Protein AF-A0A7S3M1D2-F1 (afdb_monomer_lite)

Secondary structure (DSSP, 8-state):
--GGGTTHHHHHHHHHHH-TTTTTT---EEEES-SS---EEE--TTHHHHTTS-HHHHHHTEEEE-SSS-TTSPPEEEEEHHHHHHHHSSEEEES-HHHHHHHHH-TTT--

Organism: NCBI:txid89044

InterPro domains:
  IPR013534 Starch synthase, catalytic domain [PF08323] (1-106)

Radius of gyration: 14.55 Å; chains: 1; bounding box: 38×24×38 Å

Foldseek 3Di:
DALVCLCVLVLQQQVCVVPVVRCVVPAFEAEHAFPQCFPKDDDDPCVCVVSVGPVVSQVQQWDQQASHGDPPHHGDTIGGSNSSNVPRGPYYHYDDPVLVCCLVPPPVRHD

pLDDT: mean 93.93, std 8.06, range [51.22, 98.5]

Sequence (111 aa):
NDWHSALVPMFIHAQRSADPTMWKDTKTTFLCHNAVFQGRFEYEESLAQVFDVPQQYIDSITFMMPLKVGKYNKKVKTVNTMAAGIRYADRALTVSPSYAKECATDPEKGV

Structure (mmCIF, N/CA/C/O backbone):
data_AF-A0A7S3M1D2-F1
#
_entry.id   AF-A0A7S3M1D2-F1
#
loop_
_atom_site.group_PDB
_atom_site.id
_atom_site.type_symbol
_atom_site.label_atom_id
_atom_site.label_alt_id
_atom_site.label_comp_id
_atom_site.label_asym_id
_atom_site.label_entity_id
_atom_site.label_seq_id
_atom_site.pdbx_PDB_ins_code
_atom_site.Cartn_x
_atom_site.Cartn_y
_atom_site.Cartn_z
_atom_site.occupancy
_atom_site.B_iso_or_equiv
_atom_site.auth_seq_id
_atom_site.auth_comp_id
_atom_site.auth_asym_id
_atom_site.auth_atom_id
_atom_site.pdbx_PDB_model_num
ATOM 1 N N . ASN A 1 1 ? -8.544 6.006 -5.714 1.00 94.44 1 ASN A N 1
ATOM 2 C CA . ASN A 1 1 ? -8.400 6.177 -7.170 1.00 94.44 1 ASN A CA 1
ATOM 3 C C . ASN A 1 1 ? -6.954 6.536 -7.488 1.00 94.44 1 ASN A C 1
ATOM 5 O O . ASN A 1 1 ? -6.522 7.633 -7.150 1.00 94.44 1 ASN A O 1
ATOM 9 N N . ASP A 1 2 ? -6.218 5.590 -8.065 1.00 96.19 2 ASP A N 1
ATOM 10 C CA . ASP A 1 2 ? -4.780 5.649 -8.338 1.00 96.19 2 ASP A CA 1
ATOM 11 C C . ASP A 1 2 ? -3.874 5.883 -7.111 1.00 96.19 2 ASP A C 1
ATOM 13 O O . ASP A 1 2 ? -4.345 6.081 -5.984 1.00 96.19 2 ASP A O 1
ATOM 17 N N . TRP A 1 3 ? -2.558 5.831 -7.332 1.00 96.56 3 TRP A N 1
ATOM 18 C CA . TRP A 1 3 ? -1.512 5.882 -6.304 1.00 96.56 3 TRP A CA 1
ATOM 19 C C . TRP A 1 3 ? -1.606 7.092 -5.365 1.00 96.56 3 TRP A C 1
ATOM 21 O O . TRP A 1 3 ? -1.216 6.987 -4.202 1.00 96.56 3 TRP A O 1
ATOM 31 N N . HIS A 1 4 ? -2.173 8.210 -5.829 1.00 96.88 4 HIS A N 1
ATOM 32 C CA . HIS A 1 4 ? -2.363 9.435 -5.045 1.00 96.88 4 HIS A CA 1
ATOM 33 C C . HIS A 1 4 ? -3.201 9.220 -3.776 1.00 96.88 4 HIS A C 1
ATOM 35 O O . HIS A 1 4 ? -2.954 9.849 -2.755 1.00 96.88 4 HIS A O 1
ATOM 41 N N . SER A 1 5 ? -4.204 8.338 -3.837 1.00 97.19 5 SER A N 1
ATOM 42 C CA . SER A 1 5 ? -5.131 8.062 -2.722 1.00 97.19 5 SER A CA 1
ATOM 43 C C . SER A 1 5 ? -5.018 6.629 -2.200 1.00 97.19 5 SER A C 1
ATOM 45 O O . SER A 1 5 ? -5.835 6.181 -1.397 1.00 97.19 5 SER A O 1
ATOM 47 N N . ALA A 1 6 ? -4.003 5.894 -2.653 1.00 97.50 6 ALA A N 1
ATOM 48 C CA . ALA A 1 6 ? -3.830 4.478 -2.359 1.00 97.50 6 ALA A CA 1
ATOM 49 C C . ALA A 1 6 ? -3.480 4.187 -0.887 1.00 97.50 6 ALA A C 1
ATOM 51 O O . ALA A 1 6 ? -3.634 3.054 -0.448 1.00 97.50 6 ALA A O 1
ATOM 52 N N . LEU A 1 7 ? -3.085 5.198 -0.104 1.00 98.31 7 LEU A N 1
ATOM 53 C CA . LEU A 1 7 ? -2.859 5.062 1.340 1.00 98.31 7 LEU A CA 1
ATOM 54 C C . LEU A 1 7 ? -4.160 4.996 2.159 1.00 98.31 7 LEU A C 1
ATOM 56 O O . LEU A 1 7 ? -4.155 4.456 3.260 1.00 98.31 7 LEU A O 1
ATOM 60 N N . VAL A 1 8 ? -5.290 5.489 1.637 1.00 98.12 8 VAL A N 1
ATOM 61 C CA . VAL A 1 8 ? -6.554 5.556 2.398 1.00 98.12 8 VAL A CA 1
ATOM 62 C C . VAL A 1 8 ? -7.019 4.177 2.903 1.00 98.12 8 VAL A C 1
ATOM 64 O O . VAL A 1 8 ? -7.315 4.064 4.094 1.00 98.12 8 VAL A O 1
ATOM 67 N N . PRO A 1 9 ? -7.038 3.103 2.083 1.00 98.19 9 PRO A N 1
ATOM 68 C CA . PRO A 1 9 ? -7.367 1.764 2.574 1.00 98.19 9 PRO A CA 1
ATOM 69 C C . PRO A 1 9 ? -6.420 1.262 3.670 1.00 98.19 9 PRO A C 1
ATOM 71 O O . PRO A 1 9 ? -6.865 0.605 4.607 1.00 98.19 9 PRO A O 1
ATOM 74 N N . MET A 1 10 ? -5.131 1.606 3.588 1.00 98.38 10 MET A N 1
ATOM 75 C CA . MET A 1 10 ? -4.138 1.244 4.600 1.00 98.38 10 MET A CA 1
ATOM 76 C C . MET A 1 10 ? -4.426 1.925 5.941 1.00 98.38 10 MET A C 1
ATOM 78 O O . MET A 1 10 ? -4.378 1.262 6.973 1.00 98.38 10 MET A O 1
ATOM 82 N N . PHE A 1 11 ? -4.785 3.213 5.938 1.00 98.38 11 PHE A N 1
ATOM 83 C CA . PHE A 1 11 ? -5.150 3.939 7.160 1.00 98.38 11 PHE A CA 1
ATOM 84 C C . PHE A 1 11 ? -6.429 3.394 7.797 1.00 98.38 11 PHE A C 1
ATOM 86 O O . PHE A 1 11 ? -6.458 3.149 9.001 1.00 98.38 11 PHE A O 1
ATOM 93 N N . ILE A 1 12 ? -7.458 3.114 6.989 1.00 97.94 12 ILE A N 1
ATOM 94 C CA . ILE A 1 12 ? -8.692 2.474 7.469 1.00 97.94 12 ILE A CA 1
ATOM 95 C C . ILE A 1 12 ? -8.377 1.102 8.079 1.00 97.94 12 ILE A C 1
ATOM 97 O O . ILE A 1 12 ? -8.870 0.769 9.157 1.00 97.94 12 ILE A O 1
ATOM 101 N N . HIS A 1 13 ? -7.521 0.312 7.426 1.00 97.69 13 HIS A N 1
ATOM 102 C CA . HIS A 1 13 ? -7.088 -0.980 7.947 1.00 97.69 13 HIS A CA 1
ATOM 103 C C . HIS A 1 13 ? -6.322 -0.844 9.272 1.00 97.69 13 HIS A C 1
ATOM 105 O O . HIS A 1 13 ? -6.578 -1.616 10.198 1.00 97.69 13 HIS A O 1
ATOM 111 N N . ALA A 1 14 ? -5.409 0.124 9.381 1.00 97.69 14 ALA A N 1
ATOM 112 C CA . ALA A 1 14 ? -4.644 0.386 10.597 1.00 97.69 14 ALA A CA 1
ATOM 113 C C . ALA A 1 14 ? -5.551 0.769 11.771 1.00 97.69 14 ALA A C 1
ATOM 115 O O . ALA A 1 14 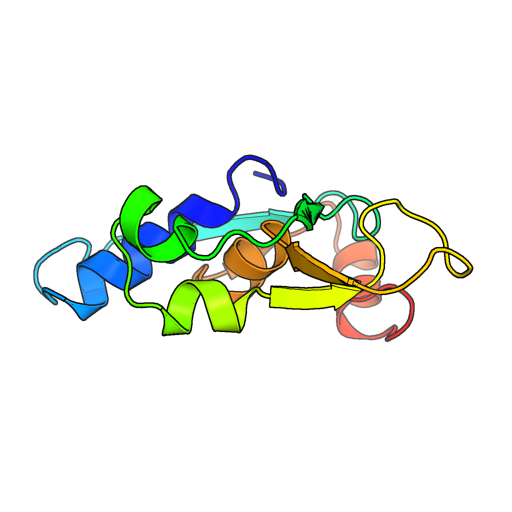? -5.473 0.137 12.824 1.00 97.69 14 ALA A O 1
ATOM 116 N N . GLN A 1 15 ? -6.473 1.712 11.565 1.00 97.38 15 GLN A N 1
ATOM 117 C CA . GLN A 1 15 ? -7.410 2.146 12.604 1.00 97.38 15 GLN A CA 1
ATOM 118 C C . GLN A 1 15 ? -8.354 1.019 13.035 1.00 97.38 15 GLN A C 1
ATOM 120 O O . GLN A 1 15 ? -8.523 0.793 14.228 1.00 97.38 15 GLN A O 1
ATOM 125 N N . ARG A 1 16 ? -8.886 0.241 12.084 1.00 96.25 16 ARG A N 1
ATOM 126 C CA . ARG A 1 16 ? -9.712 -0.942 12.381 1.00 96.25 16 ARG A CA 1
ATOM 127 C C . ARG A 1 16 ? -8.946 -2.037 13.130 1.00 96.25 16 ARG A C 1
ATOM 129 O O . ARG A 1 16 ? -9.534 -2.781 13.905 1.00 96.25 16 ARG A O 1
ATOM 136 N N . SER A 1 17 ? -7.642 -2.170 12.881 1.00 95.06 17 SER A N 1
ATOM 137 C CA . SER A 1 17 ? -6.797 -3.140 13.594 1.00 95.06 17 SER A CA 1
ATOM 138 C C . SER A 1 17 ? -6.511 -2.705 15.033 1.00 95.06 17 SER A C 1
ATOM 140 O O . SER A 1 17 ? -6.357 -3.561 15.899 1.00 95.06 17 SER A O 1
ATOM 142 N N . ALA A 1 18 ? -6.427 -1.395 15.283 1.00 96.00 18 ALA A N 1
ATOM 143 C CA . ALA A 1 18 ? -6.230 -0.829 16.615 1.00 96.00 18 ALA A CA 1
ATOM 144 C C . ALA A 1 18 ? -7.524 -0.835 17.448 1.00 96.00 18 ALA A C 1
ATOM 146 O O . ALA A 1 18 ? -7.484 -1.135 18.639 1.00 96.00 18 ALA A O 1
ATOM 147 N N . ASP A 1 19 ? -8.666 -0.553 16.818 1.00 96.62 19 ASP A N 1
ATOM 148 C CA . ASP A 1 19 ? -9.994 -0.630 17.424 1.00 96.62 19 ASP A CA 1
ATOM 149 C C . ASP A 1 19 ? -10.985 -1.271 16.435 1.00 96.62 19 ASP A C 1
ATOM 151 O O . ASP A 1 19 ? -11.426 -0.616 15.484 1.00 96.62 19 ASP A O 1
ATOM 155 N N . PRO A 1 20 ? -11.390 -2.535 16.661 1.00 92.62 20 PRO A N 1
ATOM 156 C CA . PRO A 1 20 ? -12.332 -3.238 15.790 1.00 92.62 20 PRO A CA 1
ATOM 157 C C . PRO A 1 20 ? -13.727 -2.602 15.685 1.00 92.62 20 PRO A C 1
ATOM 159 O O . PRO A 1 20 ? -14.514 -3.011 14.827 1.00 92.62 20 PRO A O 1
ATOM 162 N N . THR A 1 21 ? -14.076 -1.645 16.554 1.00 95.62 21 THR A N 1
ATOM 163 C CA . THR A 1 21 ? -15.338 -0.895 16.462 1.00 95.62 21 THR A CA 1
ATOM 164 C C . THR A 1 21 ? -15.260 0.244 15.444 1.00 95.62 21 THR A C 1
ATOM 166 O O . THR A 1 21 ? -16.268 0.568 14.809 1.00 95.62 21 THR A O 1
ATOM 169 N N . MET A 1 22 ? -14.065 0.793 15.205 1.00 95.19 22 MET A N 1
ATOM 170 C CA . MET A 1 22 ? -13.827 1.788 14.166 1.00 95.19 22 MET A CA 1
ATOM 171 C C . MET A 1 22 ? -13.803 1.132 12.782 1.00 95.19 22 MET A C 1
ATOM 173 O O . MET A 1 22 ? -13.157 0.111 12.556 1.00 95.19 22 MET A O 1
ATOM 177 N N . TRP A 1 23 ? -14.513 1.738 11.825 1.00 96.38 23 TRP A N 1
ATOM 178 C CA . TRP A 1 23 ? -14.565 1.294 10.423 1.00 96.38 23 TRP A CA 1
ATOM 179 C C . TRP A 1 23 ? -15.037 -0.153 10.206 1.00 96.38 23 TRP A C 1
ATOM 181 O O . TR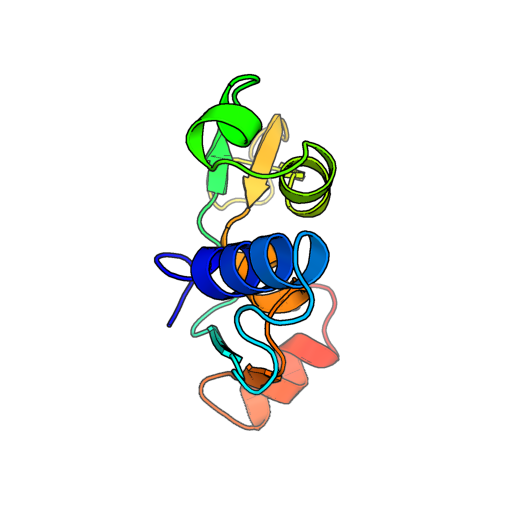P A 1 23 ? -14.795 -0.721 9.138 1.00 96.38 23 TRP A O 1
ATOM 191 N N . LYS A 1 24 ? -15.728 -0.750 11.187 1.00 93.56 24 LYS A N 1
ATOM 192 C CA . LYS A 1 24 ? -16.144 -2.162 11.195 1.00 93.56 24 LYS A CA 1
ATOM 193 C C . LYS A 1 24 ? -16.776 -2.616 9.874 1.00 93.56 24 LYS A C 1
ATOM 195 O O . LYS A 1 24 ? -16.340 -3.603 9.284 1.00 93.56 24 LYS A O 1
ATOM 200 N N . ASP A 1 25 ? -17.746 -1.847 9.383 1.00 95.69 25 ASP A N 1
ATOM 201 C CA . ASP A 1 25 ? -18.511 -2.165 8.171 1.00 95.69 25 ASP A CA 1
ATOM 202 C C . ASP A 1 25 ? -18.044 -1.375 6.936 1.00 95.69 25 ASP A C 1
ATOM 204 O O . ASP A 1 25 ? -18.639 -1.462 5.862 1.00 95.69 25 ASP A O 1
ATOM 208 N N . THR A 1 26 ? -16.958 -0.604 7.059 1.00 97.38 26 THR A N 1
ATOM 209 C CA . THR A 1 26 ? -16.437 0.193 5.944 1.00 97.38 26 THR A CA 1
ATOM 210 C C . THR A 1 26 ? -15.712 -0.699 4.950 1.00 97.38 26 THR A C 1
ATOM 212 O O . THR A 1 26 ? -14.782 -1.430 5.300 1.00 97.38 26 THR A O 1
ATOM 215 N N . LYS A 1 27 ? -16.136 -0.609 3.688 1.00 97.56 27 LYS A N 1
ATOM 216 C CA . LYS A 1 27 ? -15.486 -1.259 2.553 1.00 97.56 27 LYS A CA 1
ATOM 217 C C . LYS A 1 27 ? -14.706 -0.248 1.740 1.00 97.56 27 LYS A C 1
ATOM 219 O O . LYS A 1 27 ? -15.128 0.888 1.548 1.00 97.56 27 LYS A O 1
ATOM 224 N N . THR A 1 28 ? -13.565 -0.692 1.247 1.00 98.25 28 THR A N 1
ATOM 225 C CA . THR A 1 28 ? -12.619 0.114 0.490 1.00 98.25 28 THR A CA 1
ATOM 226 C C . THR A 1 28 ? -12.378 -0.514 -0.869 1.00 98.25 28 THR A C 1
ATOM 228 O O . THR A 1 28 ? -12.417 -1.731 -1.053 1.00 98.25 28 THR A O 1
ATOM 231 N N . THR A 1 29 ? -12.159 0.324 -1.870 1.00 98.12 29 THR A N 1
ATOM 232 C CA . THR A 1 29 ? -11.831 -0.140 -3.212 1.00 98.12 29 THR A CA 1
ATOM 233 C C . THR A 1 29 ? -10.739 0.730 -3.793 1.00 98.12 29 THR A C 1
ATOM 235 O O . THR A 1 29 ? -10.779 1.959 -3.702 1.00 98.12 29 THR A O 1
ATOM 238 N N . PHE A 1 30 ? -9.755 0.077 -4.394 1.00 98.06 30 PHE A N 1
ATOM 239 C CA . PHE A 1 30 ? -8.651 0.722 -5.076 1.00 98.06 30 PHE A CA 1
ATOM 240 C C . PHE A 1 30 ? -8.799 0.535 -6.585 1.00 98.06 30 PHE A C 1
ATOM 242 O O . PHE A 1 30 ? -9.006 -0.579 -7.047 1.00 98.06 30 PHE A O 1
ATOM 249 N N . LEU A 1 31 ? -8.695 1.619 -7.354 1.00 97.44 31 LEU A N 1
ATOM 250 C CA . LEU A 1 31 ? -8.706 1.588 -8.817 1.00 97.44 31 LEU A CA 1
ATOM 251 C C . LEU A 1 31 ? -7.307 1.931 -9.328 1.00 97.44 31 LEU A C 1
ATOM 253 O O . LEU A 1 31 ? -6.822 3.027 -9.053 1.00 97.44 31 LEU A O 1
ATOM 257 N N . CYS A 1 32 ? -6.689 1.011 -10.064 1.00 95.12 32 CYS A N 1
ATOM 258 C CA . CYS A 1 32 ? -5.404 1.199 -10.733 1.00 95.12 32 CYS A CA 1
ATOM 259 C C . CYS A 1 32 ? -5.627 1.502 -12.219 1.00 95.12 32 CYS A C 1
ATOM 261 O O . CYS A 1 32 ? -6.270 0.704 -12.903 1.00 95.12 32 CYS A O 1
ATOM 263 N N . HIS A 1 33 ? -5.093 2.610 -12.738 1.00 94.75 33 HIS A N 1
ATOM 264 C CA . HIS A 1 33 ? -5.167 2.905 -14.177 1.00 94.75 33 HIS A CA 1
ATOM 265 C C . HIS A 1 33 ? -3.975 2.368 -14.962 1.00 94.75 33 HIS A C 1
ATOM 267 O O . HIS A 1 33 ? -4.097 2.117 -16.156 1.00 94.75 33 HIS A O 1
ATOM 273 N N . ASN A 1 34 ? -2.816 2.234 -14.316 1.00 90.56 34 ASN A N 1
ATOM 274 C CA . ASN A 1 34 ? -1.595 1.773 -14.956 1.00 90.56 34 ASN A CA 1
ATOM 275 C C . ASN A 1 34 ? -0.623 1.202 -13.910 1.00 90.56 34 ASN A C 1
ATOM 277 O O . ASN A 1 34 ? -0.552 1.705 -12.795 1.00 90.56 34 ASN A O 1
ATOM 281 N N . ALA A 1 35 ? 0.155 0.187 -14.278 1.00 88.31 35 ALA A N 1
ATOM 282 C CA . ALA A 1 35 ? 1.111 -0.468 -13.385 1.00 88.31 35 ALA A CA 1
ATOM 283 C C . ALA A 1 35 ? 2.479 0.235 -13.333 1.00 88.31 35 ALA A C 1
ATOM 285 O O . ALA A 1 35 ? 3.317 -0.093 -12.497 1.00 88.31 35 ALA A O 1
ATOM 286 N N . VAL A 1 36 ? 2.736 1.188 -14.234 1.00 90.19 36 VAL A N 1
ATOM 287 C CA . VAL A 1 36 ? 4.061 1.802 -14.424 1.00 90.19 36 VAL A CA 1
ATOM 288 C C . VAL A 1 36 ? 4.313 2.927 -13.413 1.00 90.19 36 VAL A C 1
ATOM 290 O O . VAL A 1 36 ? 5.393 3.003 -12.822 1.00 90.19 36 VAL A O 1
ATOM 293 N N . PHE A 1 37 ? 3.321 3.788 -13.186 1.00 92.31 37 PHE A N 1
ATOM 294 C CA . PHE A 1 37 ? 3.381 4.936 -12.284 1.00 92.31 37 PHE A CA 1
ATOM 295 C C . PHE A 1 37 ? 2.724 4.592 -10.948 1.00 92.31 37 PHE A C 1
ATOM 297 O O . PHE A 1 37 ? 1.510 4.639 -10.809 1.00 92.31 37 PHE A O 1
ATOM 304 N N . GLN A 1 38 ? 3.550 4.250 -9.961 1.00 94.50 38 GLN A N 1
ATOM 305 C CA . GLN A 1 38 ? 3.101 3.592 -8.728 1.00 94.50 38 GLN A CA 1
ATOM 306 C C . GLN A 1 38 ? 3.107 4.500 -7.482 1.00 94.50 38 GLN A C 1
ATOM 308 O O . GLN A 1 38 ? 2.839 4.026 -6.384 1.00 94.50 38 GLN A O 1
ATOM 313 N N . GLY A 1 39 ? 3.439 5.789 -7.616 1.00 95.62 39 GLY A N 1
ATOM 314 C CA . GLY A 1 39 ? 3.643 6.671 -6.458 1.00 95.62 39 GLY A CA 1
ATOM 315 C C . GLY A 1 39 ? 4.858 6.237 -5.634 1.00 95.62 39 GLY A C 1
ATOM 316 O O . GLY A 1 39 ? 4.724 5.721 -4.526 1.00 95.62 39 GLY A O 1
ATOM 317 N N . ARG A 1 40 ? 6.050 6.384 -6.223 1.00 96.81 40 ARG A N 1
ATOM 318 C CA . ARG A 1 40 ? 7.326 5.971 -5.626 1.00 96.81 40 ARG A CA 1
ATOM 319 C C . ARG A 1 40 ? 7.978 7.145 -4.908 1.00 96.81 40 ARG A C 1
ATOM 321 O O . ARG A 1 40 ? 8.271 8.154 -5.546 1.00 96.81 40 ARG A O 1
ATOM 328 N N . PHE A 1 41 ? 8.242 6.980 -3.619 1.00 97.12 41 PHE A N 1
ATOM 329 C CA . PHE A 1 41 ? 8.828 8.001 -2.755 1.00 97.12 41 PHE A CA 1
ATOM 330 C C . PHE A 1 41 ? 10.067 7.472 -2.039 1.00 97.12 41 PHE A C 1
ATOM 332 O O . PHE A 1 41 ? 10.242 6.262 -1.863 1.00 97.12 41 PHE A O 1
ATOM 339 N N . GLU A 1 42 ? 10.946 8.386 -1.644 1.00 97.12 42 GLU A N 1
ATOM 340 C CA . GLU A 1 42 ? 12.072 8.051 -0.780 1.00 97.12 42 GLU A CA 1
ATOM 341 C C . GLU A 1 42 ? 11.552 7.560 0.570 1.00 97.12 42 GLU A C 1
ATOM 343 O O . GLU A 1 42 ? 10.528 8.020 1.072 1.00 97.12 42 GLU A O 1
ATOM 348 N N . TYR A 1 43 ? 12.223 6.555 1.121 1.00 97.44 43 TYR A N 1
ATOM 349 C CA . TYR A 1 43 ? 11.918 6.102 2.466 1.00 97.44 43 TYR A CA 1
ATOM 350 C C . TYR A 1 43 ? 12.497 7.092 3.481 1.00 97.44 43 TYR A C 1
ATOM 352 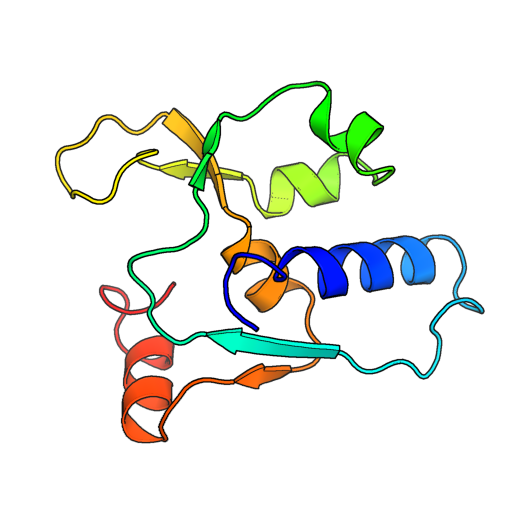O O . TYR A 1 43 ? 13.686 7.405 3.421 1.00 97.44 43 TYR A O 1
ATOM 360 N N . GLU A 1 44 ? 11.681 7.498 4.452 1.00 97.62 44 GLU A N 1
ATOM 361 C CA . GLU A 1 44 ? 12.104 8.284 5.611 1.00 97.62 44 GLU A CA 1
ATOM 362 C C . GLU A 1 44 ? 11.728 7.539 6.899 1.00 97.62 44 GLU A C 1
ATOM 364 O O . GLU A 1 44 ? 10.632 6.988 7.012 1.00 97.62 44 GLU A O 1
ATOM 369 N N . GLU A 1 45 ? 12.623 7.531 7.892 1.00 96.62 45 GLU A N 1
ATOM 370 C CA . GLU A 1 45 ? 12.399 6.827 9.170 1.00 96.62 45 GLU A CA 1
ATOM 371 C C . GLU A 1 45 ? 11.200 7.388 9.957 1.00 96.62 45 GLU A C 1
ATOM 373 O O . GLU A 1 45 ? 10.585 6.688 10.756 1.00 96.62 45 GLU A O 1
ATOM 378 N N . SER A 1 46 ? 10.834 8.649 9.719 1.00 97.88 46 SER A N 1
ATOM 379 C CA . SER A 1 46 ? 9.708 9.323 10.370 1.00 97.88 46 SER A CA 1
ATOM 380 C C . SER A 1 46 ? 8.342 8.951 9.785 1.00 97.88 46 SER A C 1
ATOM 382 O O . SER A 1 46 ? 7.325 9.325 10.367 1.00 97.88 46 SER A O 1
ATOM 384 N N . LEU A 1 47 ? 8.268 8.221 8.663 1.00 97.81 47 LEU A N 1
ATOM 385 C CA . LEU A 1 47 ? 7.003 8.006 7.945 1.00 97.81 47 LEU A CA 1
ATOM 386 C C . LEU A 1 47 ? 5.925 7.335 8.791 1.00 97.81 47 LEU A C 1
ATOM 388 O O . LEU A 1 47 ? 4.770 7.746 8.730 1.00 97.81 47 LEU A O 1
ATOM 392 N N . ALA A 1 48 ? 6.285 6.330 9.591 1.00 98.06 48 ALA A N 1
ATOM 393 C CA . ALA A 1 48 ? 5.327 5.640 10.454 1.00 98.06 48 ALA A CA 1
ATOM 394 C C . ALA A 1 48 ? 4.692 6.602 11.471 1.00 98.06 48 ALA A C 1
ATOM 396 O O . ALA A 1 48 ? 3.483 6.572 11.685 1.00 98.06 48 ALA A O 1
ATOM 397 N N . GLN A 1 49 ? 5.501 7.507 12.029 1.00 98.00 49 GLN A N 1
ATOM 398 C CA . GLN A 1 49 ? 5.040 8.551 12.938 1.00 98.00 49 GLN A CA 1
ATOM 399 C C . GLN A 1 49 ? 4.175 9.590 12.213 1.00 98.00 49 GLN A C 1
ATOM 401 O O . GLN A 1 49 ? 3.122 9.961 12.717 1.00 98.00 49 GLN A O 1
ATOM 406 N N . VAL A 1 50 ? 4.598 10.052 11.032 1.00 97.62 50 VAL A N 1
ATOM 407 C CA . VAL A 1 50 ? 3.860 11.051 10.237 1.00 97.62 50 VAL A CA 1
ATOM 408 C C . VAL A 1 50 ? 2.493 10.520 9.804 1.00 97.62 50 VAL A C 1
ATOM 410 O O . VAL A 1 50 ? 1.518 11.266 9.783 1.00 97.62 50 VAL A O 1
ATOM 413 N N . PHE A 1 51 ? 2.416 9.238 9.456 1.00 97.31 51 PHE A N 1
ATOM 414 C CA . PHE A 1 51 ? 1.177 8.582 9.044 1.00 97.31 51 PHE A CA 1
ATOM 415 C C . PHE A 1 51 ? 0.349 8.034 10.206 1.00 97.31 51 PHE A C 1
ATOM 417 O O . PHE A 1 51 ? -0.754 7.556 9.957 1.00 97.31 51 PHE A O 1
ATOM 424 N N . ASP A 1 52 ? 0.858 8.106 11.437 1.00 97.12 52 ASP A N 1
ATOM 425 C CA . ASP A 1 52 ? 0.220 7.554 12.634 1.00 97.12 52 ASP A CA 1
ATOM 426 C C . ASP A 1 52 ? -0.173 6.072 12.464 1.00 97.12 52 ASP A C 1
ATOM 428 O O . ASP A 1 52 ? -1.300 5.643 12.717 1.00 97.12 52 ASP A O 1
ATOM 432 N N . VAL A 1 53 ? 0.772 5.267 11.966 1.00 97.88 53 VAL A N 1
ATOM 433 C CA . VAL A 1 53 ? 0.600 3.818 11.780 1.00 97.88 53 VAL A CA 1
ATOM 434 C C . VAL A 1 53 ? 1.786 3.042 12.353 1.00 97.88 53 VAL A C 1
ATOM 436 O O . VAL A 1 53 ? 2.915 3.532 12.343 1.00 97.88 53 VAL A O 1
ATOM 439 N N . PRO A 1 54 ? 1.590 1.788 12.803 1.00 98.06 54 PRO A N 1
ATOM 440 C CA . PRO A 1 54 ? 2.706 0.922 13.173 1.00 98.06 54 PRO A CA 1
ATOM 441 C C . PRO A 1 54 ? 3.707 0.733 12.019 1.00 98.06 54 PRO A C 1
ATOM 443 O O . PRO A 1 54 ? 3.298 0.575 10.867 1.00 98.06 54 PRO A O 1
ATOM 446 N N . GLN A 1 55 ? 5.005 0.646 12.332 1.00 98.19 55 GLN A N 1
ATOM 447 C CA . GLN A 1 55 ? 6.099 0.534 11.349 1.00 98.19 55 GLN A CA 1
ATOM 448 C C . GLN A 1 55 ? 5.879 -0.568 10.296 1.00 98.19 55 GLN A C 1
ATOM 450 O O . GLN A 1 55 ? 6.164 -0.365 9.117 1.00 98.19 55 GLN A O 1
ATOM 455 N N . GLN A 1 56 ? 5.269 -1.694 10.687 1.00 97.94 56 GLN A N 1
ATOM 456 C CA . GLN A 1 56 ? 4.949 -2.804 9.781 1.00 97.94 56 GLN A CA 1
ATOM 457 C C . GLN A 1 56 ? 4.117 -2.391 8.551 1.00 97.94 56 GLN A C 1
ATOM 459 O O . GLN A 1 56 ? 4.215 -3.033 7.508 1.00 97.94 56 GLN A O 1
ATOM 464 N N . TYR A 1 57 ? 3.299 -1.334 8.646 1.00 98.44 57 TYR A N 1
ATOM 465 C CA . TYR A 1 57 ? 2.527 -0.826 7.512 1.00 98.44 57 TYR A CA 1
ATOM 466 C C . TYR A 1 57 ? 3.440 -0.166 6.479 1.00 98.44 57 TYR A C 1
ATOM 468 O O . TYR A 1 57 ? 3.316 -0.469 5.294 1.00 98.44 57 TYR A O 1
ATOM 476 N N . ILE A 1 58 ? 4.401 0.652 6.924 1.00 98.50 58 ILE A N 1
ATOM 477 C CA . ILE A 1 58 ? 5.407 1.273 6.051 1.00 98.50 58 ILE A CA 1
ATOM 478 C C . ILE A 1 58 ? 6.302 0.200 5.431 1.00 98.50 58 ILE A C 1
ATOM 480 O O . ILE A 1 58 ? 6.515 0.199 4.218 1.00 98.50 58 ILE A O 1
ATOM 484 N N . ASP A 1 59 ? 6.766 -0.756 6.236 1.00 98.12 59 ASP A N 1
ATOM 485 C CA . ASP A 1 59 ? 7.616 -1.851 5.763 1.00 98.12 59 ASP A CA 1
ATOM 486 C C . ASP A 1 59 ? 6.908 -2.685 4.685 1.00 98.12 59 ASP A C 1
ATOM 488 O O . ASP A 1 59 ? 7.517 -3.054 3.683 1.00 98.12 59 ASP A O 1
ATOM 492 N N . SER A 1 60 ? 5.597 -2.918 4.834 1.00 98.12 60 SER A N 1
ATOM 493 C CA . SER A 1 60 ? 4.803 -3.714 3.888 1.00 98.12 60 SER A CA 1
ATOM 494 C C . SER A 1 60 ? 4.646 -3.099 2.492 1.00 98.12 60 SER A C 1
ATOM 496 O O . SER A 1 60 ? 4.279 -3.806 1.550 1.00 98.12 60 SER A O 1
ATOM 498 N N . ILE A 1 61 ? 4.900 -1.794 2.366 1.00 97.88 61 ILE A N 1
ATOM 499 C CA . ILE A 1 61 ? 4.813 -1.036 1.113 1.00 97.88 61 ILE A CA 1
ATOM 500 C C . ILE A 1 61 ? 6.174 -0.473 0.687 1.00 97.88 61 ILE A C 1
ATOM 502 O O . ILE A 1 61 ? 6.247 0.354 -0.223 1.00 97.88 61 ILE A O 1
ATOM 506 N N . THR A 1 62 ? 7.254 -0.908 1.341 1.00 98.12 62 THR A N 1
ATOM 507 C CA . THR A 1 62 ? 8.622 -0.484 1.047 1.00 98.12 62 THR A CA 1
ATOM 508 C C . THR A 1 62 ? 9.376 -1.592 0.321 1.00 98.12 62 THR A C 1
ATOM 510 O O . THR A 1 62 ? 9.423 -2.735 0.765 1.00 98.12 62 THR A O 1
ATOM 513 N N . PHE A 1 63 ? 10.020 -1.248 -0.792 1.00 96.31 63 PHE A N 1
ATOM 514 C CA . PHE A 1 63 ? 10.701 -2.201 -1.666 1.00 96.31 63 PHE A CA 1
ATOM 515 C C . PHE A 1 63 ? 12.078 -1.685 -2.090 1.00 96.31 63 PHE A C 1
ATOM 517 O O . PHE A 1 63 ? 12.325 -0.480 -2.124 1.00 96.31 63 PHE A O 1
ATOM 524 N N . MET A 1 64 ? 12.971 -2.601 -2.479 1.00 95.94 64 MET A N 1
ATOM 525 C CA . MET A 1 64 ? 14.222 -2.252 -3.161 1.00 95.94 64 MET A CA 1
ATOM 526 C C . MET A 1 64 ? 13.964 -2.060 -4.657 1.00 95.94 64 MET A C 1
ATOM 528 O O . MET A 1 64 ? 14.056 -3.001 -5.451 1.00 95.94 64 MET A O 1
ATOM 532 N N . MET A 1 65 ? 13.631 -0.832 -5.051 1.00 94.06 65 MET A N 1
ATOM 533 C CA . MET A 1 65 ? 13.205 -0.496 -6.413 1.00 94.06 65 MET A CA 1
ATOM 534 C C . MET A 1 65 ? 13.676 0.910 -6.827 1.00 94.06 65 MET A C 1
ATOM 536 O O . MET A 1 65 ? 14.163 1.663 -5.987 1.00 94.06 65 MET A O 1
ATOM 540 N N . PRO A 1 66 ? 13.637 1.281 -8.119 1.00 95.38 66 PRO A N 1
ATOM 541 C CA . PRO A 1 66 ? 14.061 2.615 -8.520 1.00 95.38 66 PRO A CA 1
ATOM 542 C C . PRO A 1 66 ? 12.964 3.656 -8.268 1.00 95.38 66 PRO A C 1
ATOM 544 O O . PRO A 1 66 ? 11.811 3.440 -8.651 1.00 95.38 66 PRO A O 1
ATOM 547 N N . LEU A 1 67 ? 13.347 4.818 -7.721 1.00 95.25 67 LEU A N 1
ATOM 548 C CA . LEU A 1 67 ? 12.447 5.964 -7.503 1.00 95.25 67 LEU A CA 1
ATOM 549 C C . LEU A 1 67 ? 11.759 6.415 -8.795 1.00 95.25 67 LEU 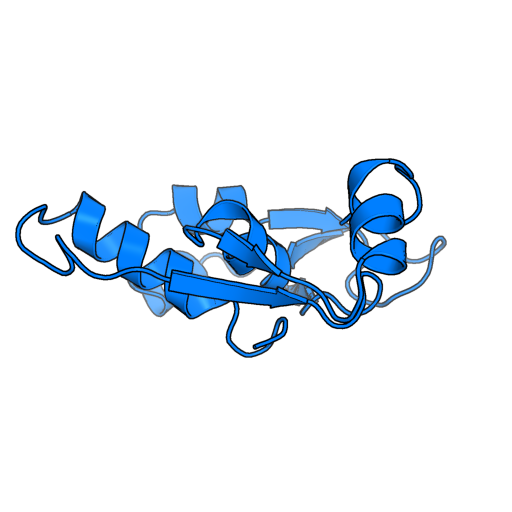A C 1
ATOM 551 O O . LEU A 1 67 ? 10.560 6.672 -8.819 1.00 95.25 67 LEU A O 1
ATOM 555 N N . LYS A 1 68 ? 12.513 6.473 -9.895 1.00 93.50 68 LYS A N 1
ATOM 556 C CA . LYS A 1 68 ? 11.995 6.833 -11.218 1.00 93.50 68 LYS A CA 1
ATOM 557 C C . 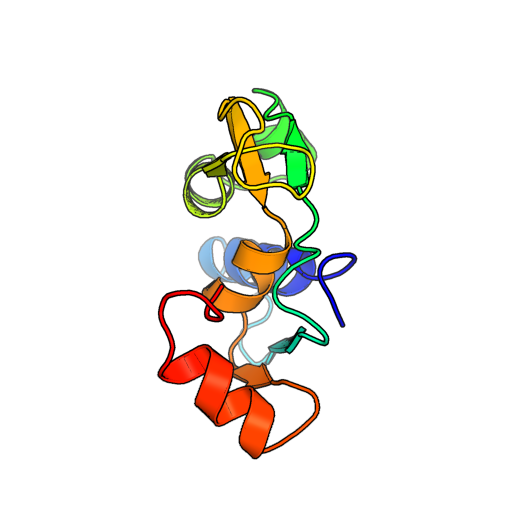LYS A 1 68 ? 11.715 5.585 -12.047 1.00 93.50 68 LYS A C 1
ATOM 559 O O . LYS A 1 68 ? 12.428 4.583 -11.950 1.00 93.50 68 LYS A O 1
ATOM 564 N N . VAL A 1 69 ? 10.708 5.666 -12.914 1.00 89.00 69 VAL A N 1
ATOM 565 C CA . VAL A 1 69 ? 10.414 4.625 -13.908 1.00 89.00 69 VAL A CA 1
ATOM 566 C C . VAL A 1 69 ? 11.637 4.413 -14.808 1.00 89.00 69 VAL A C 1
ATOM 568 O O . VAL A 1 69 ? 12.239 5.373 -15.283 1.00 89.00 69 VAL A O 1
ATOM 571 N N . GLY A 1 70 ? 12.021 3.152 -15.010 1.00 86.00 70 GLY A N 1
ATOM 572 C CA . GLY A 1 70 ? 13.160 2.766 -15.846 1.00 86.00 70 GLY A CA 1
ATOM 573 C C . GLY A 1 70 ? 13.912 1.562 -15.283 1.00 86.00 70 GLY A C 1
ATOM 574 O O . GLY A 1 70 ? 14.321 1.561 -14.124 1.00 86.00 70 GLY A O 1
ATOM 575 N N . LYS A 1 71 ? 14.116 0.536 -16.118 1.00 81.69 71 LYS A N 1
ATOM 576 C CA . LYS A 1 71 ? 14.745 -0.743 -15.734 1.00 81.69 71 LYS A CA 1
ATOM 577 C C . LYS A 1 71 ? 16.190 -0.592 -15.243 1.00 81.69 71 LYS A C 1
ATOM 579 O O . LYS A 1 71 ? 16.627 -1.359 -14.392 1.00 81.69 71 LYS A O 1
ATOM 584 N N . TYR A 1 72 ? 16.914 0.389 -15.778 1.00 89.69 72 TYR A N 1
ATOM 585 C CA . TYR A 1 72 ? 18.338 0.608 -15.504 1.00 89.69 72 TYR A CA 1
ATOM 586 C C . TYR A 1 72 ? 18.604 1.604 -14.371 1.00 89.69 72 TYR A C 1
ATOM 588 O O . TYR A 1 72 ? 19.757 1.858 -14.030 1.00 89.69 72 TYR A O 1
ATOM 596 N N . ASN A 1 73 ? 17.554 2.176 -13.776 1.00 93.25 73 ASN A N 1
ATOM 597 C CA . ASN A 1 73 ? 17.711 3.086 -12.651 1.00 93.25 73 ASN A CA 1
ATOM 598 C C . ASN A 1 73 ? 18.201 2.323 -11.413 1.00 93.25 73 ASN A C 1
ATOM 600 O O . ASN A 1 73 ? 17.807 1.181 -11.161 1.00 93.25 73 ASN A O 1
ATOM 604 N N . LYS A 1 74 ? 19.034 2.986 -10.605 1.00 95.31 74 LYS A N 1
ATOM 605 C CA . LYS A 1 74 ? 19.524 2.439 -9.337 1.00 95.31 74 LYS A CA 1
ATOM 606 C C . LYS A 1 74 ? 18.345 2.081 -8.427 1.00 95.31 74 LYS A C 1
ATOM 608 O O . LYS A 1 74 ? 17.469 2.911 -8.190 1.00 95.31 74 LYS A O 1
ATOM 613 N N . LYS A 1 75 ? 18.354 0.859 -7.891 1.00 95.44 75 LYS A N 1
ATOM 614 C CA . LYS A 1 75 ? 17.403 0.421 -6.864 1.00 95.44 75 LYS A CA 1
ATOM 615 C C . LYS A 1 75 ? 17.811 0.995 -5.510 1.00 95.44 75 LYS A C 1
ATOM 617 O O . LYS A 1 75 ? 18.969 0.870 -5.113 1.00 95.44 75 LYS A O 1
ATOM 622 N N . VAL A 1 76 ? 16.862 1.606 -4.816 1.00 96.75 76 VAL A N 1
ATOM 623 C CA . VAL A 1 76 ? 17.023 2.149 -3.463 1.00 96.75 76 VAL A CA 1
ATOM 624 C C . VAL A 1 76 ? 15.840 1.701 -2.605 1.00 96.75 76 VAL A C 1
ATOM 626 O O . VAL A 1 76 ? 14.901 1.093 -3.119 1.00 96.75 76 VAL A O 1
ATOM 629 N N . LYS A 1 77 ? 15.896 1.957 -1.297 1.00 97.44 77 LYS A N 1
ATOM 630 C CA . LYS A 1 77 ? 14.752 1.737 -0.409 1.00 97.44 77 LYS A CA 1
ATOM 631 C C . LYS A 1 77 ? 13.674 2.763 -0.775 1.00 97.44 77 LYS A C 1
ATOM 633 O O . LYS A 1 77 ? 13.907 3.965 -0.675 1.00 97.44 77 LYS A O 1
ATOM 638 N N . THR A 1 78 ? 12.535 2.291 -1.266 1.00 97.94 78 THR A N 1
ATOM 639 C CA . THR A 1 78 ? 11.490 3.132 -1.859 1.00 97.94 78 THR A CA 1
ATOM 640 C C . THR A 1 78 ? 10.131 2.722 -1.331 1.00 97.94 78 THR A C 1
ATOM 642 O O . THR A 1 78 ? 9.787 1.542 -1.344 1.00 97.94 78 THR A O 1
ATOM 645 N N . VAL A 1 79 ? 9.349 3.711 -0.922 1.00 98.12 79 VAL A N 1
ATOM 646 C CA . VAL A 1 79 ? 7.951 3.546 -0.531 1.00 98.12 79 VAL A CA 1
ATOM 647 C C . VAL A 1 79 ? 7.086 3.603 -1.783 1.00 98.12 79 VAL A C 1
ATOM 649 O O . VAL A 1 79 ? 7.217 4.519 -2.593 1.00 98.12 79 VAL A O 1
ATOM 652 N N . ASN A 1 80 ? 6.210 2.619 -1.956 1.00 97.56 80 ASN A N 1
ATOM 653 C CA . ASN A 1 80 ? 5.299 2.501 -3.088 1.00 97.56 80 ASN A CA 1
ATOM 654 C C . ASN A 1 80 ? 3.856 2.642 -2.589 1.00 97.56 80 ASN A C 1
ATOM 656 O O . ASN A 1 80 ? 3.293 1.710 -2.014 1.00 97.56 80 ASN A O 1
ATOM 660 N N . THR A 1 81 ? 3.236 3.803 -2.805 1.00 97.62 81 THR A N 1
ATOM 661 C CA . THR A 1 81 ? 1.885 4.049 -2.283 1.00 97.62 81 THR A CA 1
ATOM 662 C C . THR A 1 81 ? 0.825 3.222 -3.004 1.00 97.62 81 THR A C 1
ATOM 664 O O . THR A 1 81 ? -0.140 2.809 -2.365 1.00 97.62 81 THR A O 1
ATOM 667 N N . MET A 1 82 ? 0.994 2.904 -4.294 1.00 97.44 82 MET A N 1
ATOM 668 C CA . MET A 1 82 ? 0.089 2.000 -5.016 1.00 97.44 82 MET A CA 1
ATOM 669 C C . MET A 1 82 ? 0.012 0.618 -4.359 1.00 97.44 82 MET A C 1
ATOM 671 O O . MET A 1 82 ? -1.080 0.052 -4.267 1.00 97.44 82 MET A O 1
ATOM 675 N N . ALA A 1 83 ? 1.134 0.101 -3.849 1.00 96.88 83 ALA A N 1
ATOM 676 C CA . ALA A 1 83 ? 1.163 -1.173 -3.136 1.00 96.88 83 ALA A CA 1
ATOM 677 C C . ALA A 1 83 ? 0.249 -1.163 -1.900 1.00 96.88 83 ALA A C 1
ATOM 679 O O . ALA A 1 83 ? -0.391 -2.172 -1.614 1.00 96.88 83 ALA A O 1
ATOM 680 N N . ALA A 1 84 ? 0.106 -0.020 -1.219 1.00 97.94 84 ALA A N 1
ATOM 681 C CA . ALA A 1 84 ? -0.831 0.130 -0.106 1.00 97.94 84 ALA A CA 1
ATOM 682 C C . ALA A 1 84 ? -2.284 -0.106 -0.554 1.00 97.94 84 ALA A C 1
ATOM 684 O O . ALA A 1 84 ? -3.025 -0.857 0.080 1.00 97.94 84 ALA A O 1
ATOM 685 N N . GLY A 1 85 ? -2.670 0.476 -1.692 1.00 97.44 85 GLY A N 1
ATOM 686 C CA . GLY A 1 85 ? -4.012 0.330 -2.254 1.00 97.44 85 GLY A CA 1
ATOM 687 C C . GLY A 1 85 ? -4.309 -1.104 -2.682 1.00 97.44 85 GLY A C 1
ATOM 688 O O . GLY A 1 85 ? -5.393 -1.611 -2.413 1.00 97.44 85 GLY A O 1
ATOM 689 N N . ILE A 1 86 ? -3.337 -1.776 -3.300 1.00 95.62 86 ILE A N 1
ATOM 690 C CA . ILE A 1 86 ? -3.462 -3.180 -3.719 1.00 95.62 86 ILE A CA 1
ATOM 691 C C . ILE A 1 86 ? -3.540 -4.117 -2.508 1.00 95.62 86 ILE A C 1
ATOM 693 O O . ILE A 1 86 ? -4.319 -5.066 -2.516 1.00 95.62 86 ILE A O 1
ATOM 697 N N . ARG A 1 87 ? -2.744 -3.855 -1.466 1.00 96.88 87 ARG A N 1
ATOM 698 C CA . ARG A 1 87 ? -2.593 -4.747 -0.310 1.00 96.88 87 ARG A CA 1
ATOM 699 C C . ARG A 1 87 ? -3.723 -4.629 0.709 1.00 96.88 87 ARG A C 1
ATOM 701 O O . ARG A 1 87 ? -4.087 -5.634 1.310 1.00 96.88 87 ARG A O 1
ATOM 708 N N . TYR A 1 88 ? -4.239 -3.421 0.932 1.00 98.06 88 TYR A N 1
ATOM 709 C CA . TYR A 1 88 ? -5.155 -3.141 2.043 1.00 98.06 88 TYR A CA 1
ATOM 710 C C . TYR A 1 88 ? -6.601 -2.855 1.625 1.00 98.06 88 TYR A C 1
ATOM 712 O O . TYR A 1 88 ? -7.471 -2.813 2.495 1.00 98.06 88 TYR A O 1
ATOM 720 N N . ALA A 1 89 ? -6.887 -2.665 0.332 1.00 98.06 89 ALA A N 1
ATOM 721 C CA . ALA A 1 89 ? -8.266 -2.510 -0.123 1.00 98.06 89 ALA A CA 1
ATOM 722 C C . ALA A 1 89 ? -9.030 -3.842 -0.110 1.00 98.06 89 ALA A C 1
ATOM 724 O O . ALA A 1 89 ? -8.476 -4.884 -0.450 1.00 98.06 89 ALA A O 1
ATOM 725 N N . ASP A 1 90 ? -10.333 -3.803 0.190 1.00 97.81 90 ASP A N 1
ATOM 726 C CA . ASP A 1 90 ? -11.190 -4.998 0.108 1.00 97.81 90 ASP A CA 1
ATOM 727 C C . ASP A 1 90 ? -11.305 -5.516 -1.335 1.00 97.81 90 ASP A C 1
ATOM 729 O O . ASP A 1 90 ? -11.498 -6.712 -1.561 1.00 97.81 90 ASP A O 1
ATOM 733 N N . ARG A 1 91 ? -11.206 -4.616 -2.323 1.00 97.00 91 ARG A N 1
ATOM 734 C CA . ARG A 1 91 ? -11.114 -4.963 -3.746 1.00 97.00 91 ARG A CA 1
ATOM 735 C C . ARG A 1 91 ? -10.157 -4.051 -4.501 1.00 97.00 91 ARG A C 1
ATOM 737 O O . ARG A 1 91 ? -10.206 -2.828 -4.363 1.00 97.00 91 ARG A O 1
ATOM 744 N N . ALA A 1 92 ? -9.365 -4.660 -5.376 1.00 94.94 92 ALA A N 1
ATOM 745 C CA . ALA A 1 92 ? -8.610 -3.971 -6.411 1.00 94.94 92 ALA A CA 1
ATOM 746 C C . ALA A 1 92 ? -9.369 -4.048 -7.742 1.00 94.94 92 ALA A C 1
ATOM 748 O O . ALA A 1 92 ? -9.842 -5.109 -8.150 1.00 94.94 92 ALA A O 1
ATOM 749 N N . LEU A 1 93 ? -9.492 -2.908 -8.408 1.00 96.06 93 LEU A N 1
ATOM 750 C CA . LEU A 1 93 ? -10.121 -2.733 -9.705 1.00 96.06 93 LEU A CA 1
ATOM 751 C C . LEU A 1 93 ? -9.115 -2.156 -10.690 1.00 96.06 93 LEU A C 1
ATOM 753 O O . LEU A 1 93 ? -8.125 -1.517 -10.321 1.00 96.06 93 LEU A O 1
ATOM 757 N N . THR A 1 94 ? -9.436 -2.306 -11.966 1.00 95.56 94 THR A N 1
ATOM 758 C CA . THR A 1 94 ? -8.737 -1.611 -13.034 1.00 95.56 94 THR A CA 1
ATOM 759 C C . THR A 1 94 ? -9.680 -1.278 -14.188 1.00 95.56 94 THR A C 1
ATOM 761 O O . THR A 1 94 ? -10.880 -1.535 -14.115 1.00 95.56 94 THR A O 1
ATOM 764 N N . VAL A 1 95 ? -9.150 -0.653 -15.233 1.00 95.38 95 VAL A N 1
ATOM 765 C CA . VAL A 1 95 ? -9.908 0.061 -16.265 1.00 95.38 95 VAL A CA 1
ATOM 766 C C . VAL A 1 95 ? -10.585 -0.840 -17.298 1.00 95.38 95 VAL A C 1
ATOM 768 O O . VAL A 1 95 ? -11.438 -0.366 -18.041 1.00 95.38 95 VAL A O 1
ATOM 771 N N . SER A 1 96 ? -10.228 -2.127 -17.379 1.00 95.69 96 SER A N 1
ATOM 772 C CA . SER A 1 96 ? -10.887 -3.076 -18.286 1.00 95.69 96 SER A CA 1
ATOM 773 C C . SER A 1 96 ? -10.686 -4.541 -17.873 1.00 95.69 96 SER A C 1
ATOM 775 O O . SER A 1 96 ? -9.714 -4.849 -17.179 1.00 95.69 96 SER A O 1
ATOM 777 N N . PRO A 1 97 ? -11.546 -5.472 -18.338 1.00 94.56 97 PRO A N 1
ATOM 778 C CA . PRO A 1 97 ? -11.354 -6.908 -18.119 1.00 94.56 97 PRO A CA 1
ATOM 779 C C . PRO A 1 97 ? -10.037 -7.447 -18.694 1.00 94.56 97 PRO A C 1
ATOM 781 O O . PRO A 1 97 ? -9.374 -8.262 -18.056 1.00 94.56 97 PRO A O 1
ATOM 784 N N . SER A 1 98 ? -9.631 -6.977 -19.879 1.00 93.38 98 SER A N 1
ATOM 785 C CA . SER A 1 98 ? -8.370 -7.391 -20.505 1.00 93.38 98 SER A CA 1
ATOM 786 C C . SER A 1 98 ? -7.172 -6.948 -19.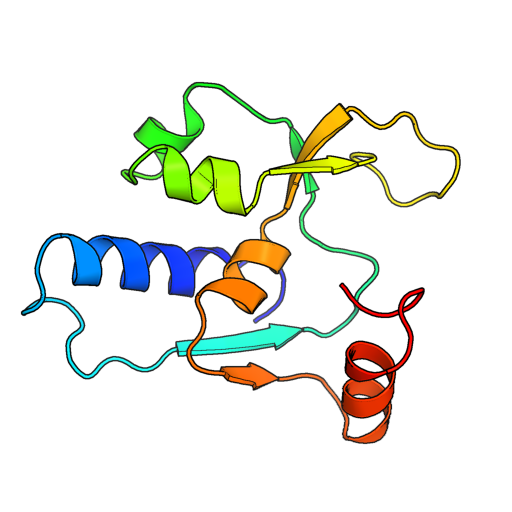675 1.00 93.38 98 SER A C 1
ATOM 788 O O . SER A 1 98 ? -6.298 -7.756 -19.378 1.00 93.38 98 SER A O 1
ATOM 790 N N . TYR A 1 99 ? -7.176 -5.697 -19.211 1.00 92.00 99 TYR A N 1
ATOM 791 C CA . TYR A 1 99 ? -6.088 -5.184 -18.388 1.00 92.00 99 TYR A CA 1
ATOM 792 C C . TYR A 1 99 ? -6.065 -5.833 -16.993 1.00 92.00 99 TYR A C 1
ATOM 794 O O . TYR A 1 99 ? -4.997 -6.123 -16.464 1.00 92.00 99 TYR A O 1
ATOM 802 N N . ALA A 1 100 ? -7.229 -6.186 -16.431 1.00 91.94 100 ALA A N 1
ATOM 803 C CA . ALA A 1 100 ? -7.298 -6.996 -15.213 1.00 91.94 100 ALA A CA 1
ATOM 804 C C . ALA A 1 100 ? -6.615 -8.361 -15.394 1.00 91.94 100 ALA A C 1
ATOM 806 O O . ALA A 1 100 ? -5.868 -8.801 -14.521 1.00 91.94 100 ALA A O 1
ATOM 807 N N . LYS A 1 101 ? -6.834 -9.014 -16.544 1.00 91.31 101 LYS A N 1
ATOM 808 C CA . LYS A 1 101 ? -6.160 -10.270 -16.891 1.00 91.31 101 LYS A CA 1
ATOM 809 C C . LYS A 1 101 ? -4.652 -10.077 -17.037 1.00 91.31 101 LYS A C 1
ATOM 811 O O . LYS A 1 101 ? -3.902 -10.902 -16.526 1.00 91.31 101 LYS A O 1
ATOM 816 N N . GLU A 1 102 ? -4.207 -9.010 -17.695 1.00 89.38 102 GLU A N 1
ATOM 817 C CA . GLU A 1 102 ? -2.780 -8.693 -17.833 1.00 89.38 102 GLU A CA 1
ATOM 818 C C . GLU A 1 102 ? -2.113 -8.522 -16.466 1.00 89.38 102 GLU A C 1
ATOM 820 O O . GLU A 1 102 ? -1.166 -9.244 -16.166 1.00 89.38 102 GLU A O 1
ATOM 825 N N . CYS A 1 103 ? -2.660 -7.672 -15.592 1.00 87.69 103 CYS A N 1
ATOM 826 C CA . CYS A 1 103 ? -2.110 -7.469 -14.250 1.00 87.69 103 CYS A CA 1
ATOM 827 C C . CYS A 1 103 ? -2.069 -8.751 -13.404 1.00 87.69 103 CYS A C 1
ATOM 829 O O . CYS A 1 103 ? -1.191 -8.888 -12.559 1.00 87.69 103 CYS A O 1
ATOM 831 N N . ALA A 1 104 ? -3.014 -9.675 -13.603 1.00 86.56 104 ALA A N 1
ATOM 832 C CA . ALA A 1 104 ? -3.107 -10.906 -12.820 1.00 86.56 104 ALA A CA 1
ATOM 833 C C . ALA A 1 104 ? -2.244 -12.065 -13.351 1.00 86.56 104 ALA A C 1
ATOM 835 O O . ALA A 1 104 ? -2.011 -13.023 -12.617 1.00 86.56 104 ALA A O 1
ATOM 836 N N . THR A 1 105 ? -1.824 -12.030 -14.620 1.00 86.75 105 THR A N 1
ATOM 837 C CA . THR A 1 105 ? -1.197 -13.192 -15.285 1.00 86.75 105 THR A CA 1
ATOM 838 C C . THR A 1 105 ? 0.186 -12.928 -15.863 1.00 86.75 105 THR A C 1
ATOM 840 O O . THR A 1 105 ? 0.905 -13.888 -16.128 1.00 86.75 105 THR A O 1
ATOM 843 N N . ASP A 1 106 ? 0.574 -11.667 -16.048 1.00 79.19 106 ASP A N 1
ATOM 844 C CA . ASP A 1 106 ? 1.856 -11.286 -16.634 1.00 79.19 106 ASP A CA 1
ATOM 845 C C . ASP A 1 106 ? 2.767 -10.695 -15.542 1.00 79.19 106 ASP A C 1
ATOM 847 O O . ASP A 1 106 ? 2.549 -9.557 -15.129 1.00 79.19 106 ASP A O 1
ATOM 851 N N . PRO A 1 107 ? 3.790 -11.424 -15.055 1.00 71.62 107 PRO A N 1
ATOM 852 C CA . PRO A 1 107 ? 4.681 -10.937 -14.001 1.00 71.62 107 PRO A CA 1
ATOM 853 C C . PRO A 1 107 ? 5.467 -9.674 -14.374 1.00 71.62 107 PRO A C 1
ATOM 855 O O . PRO A 1 107 ? 5.941 -8.976 -13.482 1.00 71.62 107 PRO A O 1
ATOM 858 N N . GLU A 1 108 ? 5.636 -9.376 -15.668 1.00 66.38 108 GLU A N 1
ATOM 859 C CA . GLU A 1 108 ? 6.315 -8.156 -16.120 1.00 66.38 108 GLU A CA 1
ATOM 860 C C . GLU A 1 108 ? 5.373 -6.944 -16.180 1.00 66.38 108 GLU A C 1
ATOM 862 O O . GLU A 1 108 ? 5.842 -5.803 -16.199 1.00 66.38 108 GLU A O 1
ATOM 867 N N . LYS A 1 109 ? 4.053 -7.176 -16.197 1.00 61.25 109 LYS A N 1
ATOM 868 C CA . LYS A 1 109 ? 3.011 -6.132 -16.243 1.00 61.25 109 LYS A CA 1
ATOM 869 C C . LYS A 1 109 ? 2.146 -6.064 -14.980 1.00 61.25 109 LYS A C 1
ATOM 871 O O . LYS A 1 109 ? 1.373 -5.116 -14.822 1.00 61.25 109 LYS A O 1
ATOM 876 N N . GLY A 1 110 ? 2.261 -7.051 -14.098 1.00 55.69 110 GLY A N 1
ATOM 877 C CA . GLY A 1 110 ? 1.719 -7.049 -12.747 1.00 55.69 110 GLY A CA 1
ATOM 878 C C . GLY A 1 110 ? 2.491 -6.080 -11.853 1.00 55.69 110 GLY A C 1
ATOM 879 O O . GLY A 1 110 ? 3.694 -5.882 -12.028 1.00 55.69 110 GLY A O 1
ATOM 880 N N . VAL A 1 111 ? 1.775 -5.432 -10.930 1.00 51.22 111 VAL A N 1
ATOM 881 C CA . VAL A 1 111 ? 2.356 -4.557 -9.894 1.00 51.22 111 VAL A CA 1
ATOM 882 C C . VAL A 1 111 ? 2.821 -5.396 -8.716 1.00 51.22 111 VAL A C 1
ATOM 884 O O . VAL A 1 111 ? 2.017 -6.246 -8.272 1.00 51.22 111 VAL A O 1
#